Protein AF-A0A2S9GRC5-F1 (afdb_monomer_lite)

Structure (mmCIF, N/CA/C/O backbone):
data_AF-A0A2S9GRC5-F1
#
_entry.id   AF-A0A2S9GRC5-F1
#
loop_
_atom_site.group_PDB
_atom_site.id
_atom_site.type_symbol
_atom_site.label_atom_id
_atom_site.label_alt_id
_atom_site.label_comp_id
_atom_site.label_asym_id
_atom_site.label_entity_id
_atom_site.label_seq_id
_atom_site.pdbx_PDB_ins_code
_atom_site.Cartn_x
_atom_site.Cartn_y
_atom_site.Cartn_z
_atom_site.occupancy
_atom_site.B_iso_or_equiv
_atom_site.auth_seq_id
_atom_site.auth_comp_id
_atom_site.auth_asym_id
_atom_site.auth_atom_id
_atom_site.pdbx_PDB_model_num
ATOM 1 N N . LEU A 1 1 ? 9.196 -16.838 -0.986 1.00 52.78 1 LEU A N 1
ATOM 2 C CA . LEU A 1 1 ? 9.897 -15.833 -0.151 1.00 52.78 1 LEU A CA 1
ATOM 3 C C . LEU A 1 1 ? 9.170 -15.763 1.182 1.00 52.78 1 LEU A C 1
ATOM 5 O O . LEU A 1 1 ? 7.983 -15.475 1.179 1.00 52.78 1 LEU A O 1
ATOM 9 N N . ARG A 1 2 ? 9.813 -16.137 2.292 1.00 51.03 2 ARG A N 1
ATOM 10 C CA . ARG A 1 2 ? 9.153 -16.162 3.604 1.00 51.03 2 ARG A CA 1
ATOM 11 C C . ARG A 1 2 ? 9.134 -14.743 4.169 1.00 51.03 2 ARG A C 1
ATOM 13 O O . ARG A 1 2 ? 10.185 -14.205 4.501 1.00 51.03 2 ARG A O 1
ATOM 20 N N . GLY A 1 3 ? 7.950 -14.133 4.181 1.00 53.78 3 GLY A N 1
ATOM 21 C CA . GLY A 1 3 ? 7.711 -12.831 4.793 1.00 53.78 3 GLY A CA 1
ATOM 22 C C . GLY A 1 3 ? 8.027 -12.896 6.283 1.00 53.78 3 GLY A C 1
ATOM 23 O O . GLY A 1 3 ? 7.554 -13.789 6.983 1.00 53.78 3 GLY A O 1
ATOM 24 N N . GLY A 1 4 ? 8.870 -11.980 6.755 1.00 68.62 4 GLY A N 1
ATOM 25 C CA . GLY A 1 4 ? 9.007 -11.738 8.189 1.00 68.62 4 GLY A CA 1
ATOM 26 C C . GLY A 1 4 ? 7.715 -11.148 8.768 1.00 68.62 4 GLY A C 1
ATOM 27 O O . GLY A 1 4 ? 6.709 -11.021 8.078 1.00 68.62 4 GLY A O 1
ATOM 28 N N . ALA A 1 5 ? 7.753 -10.708 10.027 1.00 74.38 5 ALA A N 1
ATOM 29 C CA . ALA A 1 5 ? 6.587 -10.157 10.733 1.00 74.38 5 ALA A CA 1
ATOM 30 C C . ALA A 1 5 ? 5.916 -8.942 10.049 1.00 74.38 5 ALA A C 1
ATOM 32 O O . ALA A 1 5 ? 4.807 -8.566 10.419 1.00 74.38 5 ALA A O 1
ATOM 33 N N . ARG A 1 6 ? 6.575 -8.313 9.065 1.00 76.31 6 ARG A N 1
ATOM 34 C CA . ARG A 1 6 ? 6.014 -7.217 8.271 1.00 76.31 6 ARG A CA 1
ATOM 35 C C . ARG A 1 6 ? 5.625 -7.721 6.875 1.00 76.31 6 ARG A C 1
ATOM 37 O O . ARG A 1 6 ? 6.503 -8.248 6.185 1.00 76.31 6 ARG A O 1
ATOM 44 N N . PRO A 1 7 ? 4.375 -7.493 6.429 1.00 85.19 7 PRO A N 1
ATOM 45 C CA . PRO A 1 7 ? 3.955 -7.853 5.082 1.00 85.19 7 PRO A CA 1
ATOM 46 C C . PRO A 1 7 ? 4.797 -7.115 4.029 1.00 85.19 7 PRO A C 1
ATOM 48 O O . PRO A 1 7 ? 5.261 -5.990 4.273 1.00 85.19 7 PRO A O 1
ATOM 51 N N . PRO A 1 8 ? 5.020 -7.727 2.857 1.00 88.94 8 PRO A N 1
ATOM 52 C CA . PRO A 1 8 ? 5.764 -7.099 1.781 1.00 88.94 8 PRO A CA 1
ATOM 53 C C . PRO A 1 8 ? 5.045 -5.839 1.290 1.00 88.94 8 PRO A C 1
ATOM 55 O O . PRO A 1 8 ? 3.820 -5.768 1.220 1.00 88.94 8 PRO A O 1
ATOM 58 N N . THR A 1 9 ? 5.827 -4.834 0.897 1.00 89.25 9 THR A N 1
ATOM 59 C CA . THR A 1 9 ? 5.307 -3.526 0.469 1.00 89.25 9 THR A CA 1
ATOM 60 C C . THR A 1 9 ? 4.276 -3.635 -0.656 1.00 89.25 9 THR A C 1
ATOM 62 O O . THR A 1 9 ? 3.331 -2.858 -0.679 1.00 89.25 9 THR A O 1
ATOM 65 N N . GLN A 1 10 ? 4.439 -4.599 -1.567 1.00 89.12 10 GLN A N 1
ATOM 66 C CA . GLN A 1 10 ? 3.514 -4.809 -2.684 1.00 89.12 10 GLN A CA 1
ATOM 67 C C . GLN A 1 10 ? 2.121 -5.252 -2.217 1.00 89.12 10 GLN A C 1
ATOM 69 O O . GLN A 1 10 ? 1.130 -4.749 -2.732 1.00 89.12 10 GLN A O 1
ATOM 74 N N . GLU A 1 11 ? 2.031 -6.115 -1.201 1.00 93.25 11 GLU A N 1
ATOM 75 C CA . GLU A 1 11 ? 0.742 -6.532 -0.628 1.00 93.25 11 GLU A CA 1
ATOM 76 C C . GLU A 1 11 ? 0.044 -5.362 0.070 1.00 93.25 11 GLU A C 1
ATOM 78 O O . GLU A 1 11 ? -1.150 -5.148 -0.118 1.00 93.25 11 GLU A O 1
ATOM 83 N N . VAL A 1 12 ? 0.799 -4.545 0.814 1.00 94.75 12 VAL A N 1
ATOM 84 C CA . VAL A 1 12 ? 0.258 -3.343 1.470 1.00 94.75 12 VAL A CA 1
ATOM 85 C C . VAL A 1 12 ? -0.281 -2.347 0.439 1.00 94.75 12 VAL A C 1
ATOM 87 O O . VAL A 1 12 ? -1.365 -1.799 0.619 1.00 94.75 12 VAL A O 1
ATOM 90 N N . VAL A 1 13 ? 0.454 -2.116 -0.653 1.00 95.06 13 VAL A N 1
ATOM 91 C CA . VAL A 1 13 ? 0.020 -1.212 -1.730 1.00 95.06 13 VAL A CA 1
ATOM 92 C C . VAL A 1 13 ? -1.208 -1.764 -2.451 1.00 95.06 13 VAL A C 1
ATOM 94 O O . VAL A 1 13 ? -2.147 -1.006 -2.671 1.00 95.06 13 VAL A O 1
ATOM 97 N N . ALA A 1 14 ? -1.242 -3.064 -2.759 1.00 95.69 14 ALA A N 1
ATOM 98 C CA . ALA A 1 14 ? -2.393 -3.706 -3.394 1.00 95.69 14 ALA A CA 1
ATOM 99 C C . ALA A 1 14 ? -3.655 -3.617 -2.522 1.00 95.69 14 ALA A C 1
ATOM 101 O O . ALA A 1 14 ? -4.736 -3.310 -3.023 1.00 95.69 14 ALA A O 1
ATOM 102 N N . PHE A 1 15 ? -3.513 -3.811 -1.208 1.00 96.50 15 PHE A N 1
ATOM 103 C CA . PHE A 1 15 ? -4.609 -3.637 -0.260 1.00 96.50 15 PHE A CA 1
ATOM 104 C C . PHE A 1 15 ? -5.141 -2.196 -0.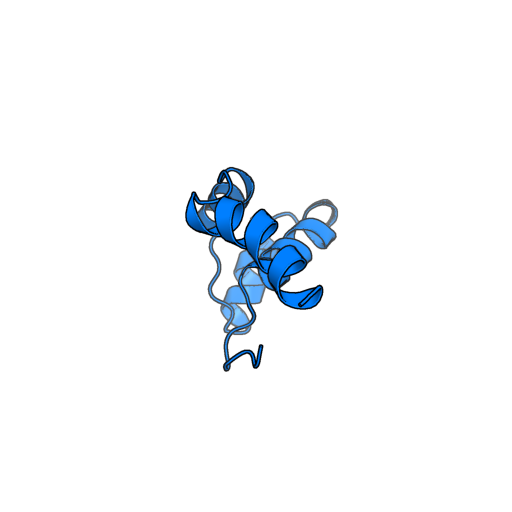252 1.00 96.50 15 PHE A C 1
ATOM 106 O O . PHE A 1 15 ? -6.354 -1.990 -0.295 1.00 96.50 15 PHE A O 1
ATOM 113 N N . ILE A 1 16 ? -4.259 -1.190 -0.241 1.00 97.12 16 ILE A N 1
ATOM 114 C CA . ILE A 1 16 ? -4.675 0.220 -0.314 1.00 97.12 16 ILE A CA 1
ATOM 115 C C . ILE A 1 16 ? -5.358 0.513 -1.660 1.00 97.12 16 ILE A C 1
ATOM 117 O O . ILE A 1 16 ? -6.408 1.152 -1.671 1.00 97.12 16 ILE A O 1
ATOM 121 N N . ASP A 1 17 ? -4.811 0.028 -2.780 1.00 97.44 17 ASP A N 1
ATOM 122 C CA . ASP A 1 17 ? -5.382 0.212 -4.124 1.00 97.44 17 ASP A CA 1
ATOM 123 C C . ASP A 1 17 ? -6.811 -0.347 -4.221 1.00 97.44 17 ASP A C 1
ATOM 125 O O . ASP A 1 17 ? -7.683 0.313 -4.785 1.00 97.44 17 ASP A O 1
ATOM 129 N N . ALA A 1 18 ? -7.069 -1.513 -3.625 1.00 98.06 18 ALA A N 1
ATOM 130 C CA . ALA A 1 18 ? -8.385 -2.148 -3.649 1.00 98.06 18 ALA A CA 1
ATOM 131 C C . ALA A 1 18 ? -9.451 -1.396 -2.830 1.00 98.06 18 ALA A C 1
ATOM 133 O O . ALA A 1 18 ? -10.629 -1.451 -3.166 1.00 98.06 18 ALA A O 1
ATOM 134 N N . ASN A 1 19 ? -9.053 -0.685 -1.770 1.00 97.88 19 ASN A N 1
ATOM 135 C CA . ASN A 1 19 ? -9.982 -0.122 -0.780 1.00 97.88 19 ASN A CA 1
ATOM 136 C C . ASN A 1 19 ? -10.078 1.416 -0.820 1.00 97.88 19 ASN A C 1
ATOM 138 O O . ASN A 1 19 ? -11.018 2.004 -0.284 1.00 97.88 19 ASN A O 1
ATOM 142 N N . ARG A 1 20 ? -9.123 2.108 -1.459 1.00 96.94 20 ARG A N 1
ATOM 143 C CA . ARG A 1 20 ? -9.059 3.584 -1.476 1.00 96.94 20 ARG A CA 1
ATOM 144 C C . ARG A 1 20 ? -10.258 4.269 -2.133 1.00 96.94 20 ARG A C 1
ATOM 146 O O . ARG A 1 20 ? -10.460 5.448 -1.868 1.00 96.94 20 ARG A O 1
ATOM 153 N N . GLY A 1 21 ? -11.009 3.573 -2.989 1.00 97.88 21 GLY A N 1
ATOM 154 C CA . GLY A 1 21 ? -12.213 4.121 -3.623 1.00 97.88 21 GLY A CA 1
ATOM 155 C C . GLY A 1 21 ? -13.357 4.345 -2.633 1.00 97.88 21 GLY A C 1
ATOM 156 O O . GLY A 1 21 ? -14.096 5.312 -2.772 1.00 97.88 21 GLY A O 1
ATOM 157 N N . GLU A 1 22 ? -13.459 3.489 -1.617 1.00 98.25 22 GLU A N 1
ATOM 158 C CA . GLU A 1 22 ? -14.509 3.551 -0.599 1.00 98.25 22 GLU A CA 1
ATOM 159 C C . GLU A 1 22 ? -14.068 4.369 0.623 1.00 98.25 22 GLU A C 1
ATOM 161 O O . GLU A 1 22 ? -14.808 5.226 1.097 1.00 98.25 22 GLU A O 1
ATOM 166 N N . PHE A 1 23 ? -12.838 4.158 1.106 1.00 97.38 23 PHE A N 1
ATOM 167 C CA . PHE A 1 23 ? -12.382 4.736 2.379 1.00 97.38 23 PHE A CA 1
ATOM 168 C C . PHE A 1 23 ? -11.369 5.878 2.238 1.00 97.38 23 PHE A C 1
ATOM 170 O O . PHE A 1 23 ? -11.091 6.579 3.208 1.00 97.38 23 PHE A O 1
ATOM 177 N N . GLY A 1 24 ? -10.771 6.068 1.059 1.00 97.50 24 GLY A N 1
ATOM 178 C CA . GLY A 1 24 ? -9.626 6.962 0.883 1.00 97.50 24 GLY A CA 1
ATOM 179 C C . GLY A 1 24 ? -8.315 6.408 1.465 1.00 97.50 24 GLY A C 1
ATOM 180 O O . GLY A 1 24 ?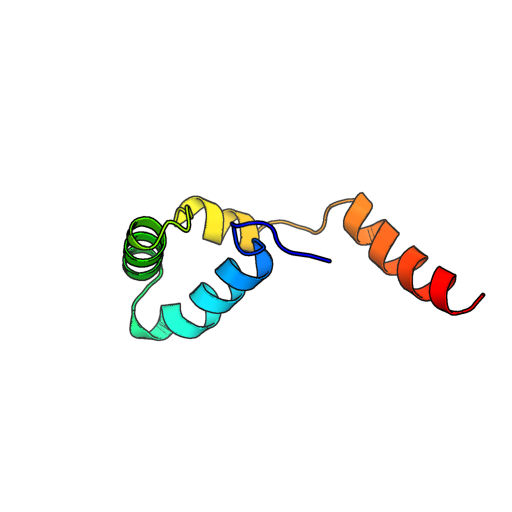 -8.283 5.446 2.225 1.00 97.50 24 GLY A O 1
ATOM 181 N N . VAL A 1 25 ? -7.185 7.014 1.092 1.00 97.69 25 VAL A N 1
ATOM 182 C CA . VAL A 1 25 ? -5.842 6.503 1.445 1.00 97.69 25 VAL A CA 1
ATOM 183 C C . VAL A 1 25 ? -5.458 6.809 2.898 1.00 97.69 25 VAL A C 1
ATOM 185 O O . VAL A 1 25 ? -4.908 5.942 3.579 1.00 97.69 25 VAL A O 1
ATOM 188 N N . GLU A 1 26 ? -5.738 8.024 3.380 1.00 97.12 26 GLU A N 1
ATOM 189 C CA . GLU A 1 26 ? -5.374 8.479 4.734 1.00 97.12 26 GLU A CA 1
ATOM 190 C C . GLU A 1 26 ? -6.006 7.604 5.838 1.00 97.12 26 GLU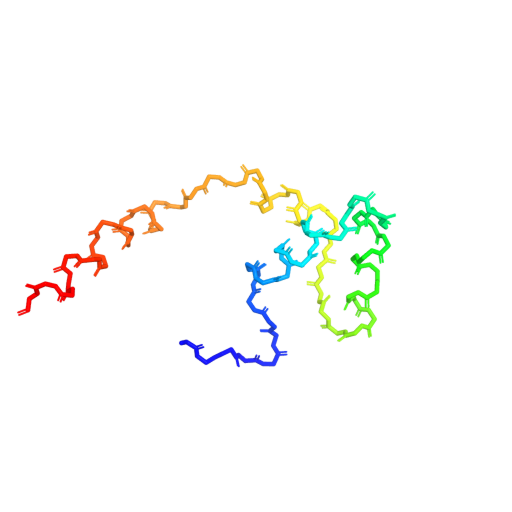 A C 1
ATOM 192 O O . GLU A 1 26 ? -5.274 7.141 6.724 1.00 97.12 26 GLU A O 1
ATOM 197 N N . PRO A 1 27 ? -7.322 7.289 5.783 1.00 98.06 27 PRO A N 1
ATOM 198 C CA . PRO A 1 27 ? -7.962 6.461 6.805 1.00 98.06 27 PRO A CA 1
ATOM 199 C C . PRO A 1 27 ? -7.423 5.028 6.806 1.00 98.06 27 PRO A C 1
ATOM 201 O O . PRO A 1 27 ? -7.131 4.479 7.868 1.00 98.06 27 PRO A O 1
ATOM 204 N N . ILE A 1 28 ? -7.179 4.450 5.625 1.00 98.00 28 ILE A N 1
ATOM 205 C CA . ILE A 1 28 ? -6.581 3.113 5.501 1.00 98.00 28 ILE A CA 1
ATOM 206 C C . ILE A 1 28 ? -5.173 3.085 6.110 1.00 98.00 28 ILE A C 1
ATOM 208 O O . ILE A 1 28 ? -4.864 2.195 6.903 1.00 98.00 28 ILE A O 1
ATOM 212 N N . CYS A 1 29 ? -4.317 4.061 5.783 1.00 97.00 29 CYS A N 1
ATOM 213 C CA . CYS A 1 29 ? -2.962 4.140 6.341 1.00 97.00 29 CYS A CA 1
ATOM 214 C C . CYS A 1 29 ? -2.982 4.258 7.873 1.00 97.00 29 CYS A C 1
ATOM 216 O O . CYS A 1 29 ? -2.153 3.651 8.553 1.00 97.00 29 CYS A O 1
ATOM 218 N N . THR A 1 30 ? -3.950 4.998 8.419 1.00 97.69 30 THR A N 1
ATOM 219 C CA . THR A 1 30 ? -4.136 5.153 9.867 1.00 97.69 30 THR A CA 1
ATOM 220 C C . THR A 1 30 ? -4.478 3.819 10.531 1.00 97.69 30 THR A C 1
ATOM 222 O O . THR A 1 30 ? -3.811 3.421 11.488 1.00 97.69 30 THR A O 1
ATOM 225 N N . THR A 1 31 ? -5.448 3.080 9.989 1.00 97.38 31 THR A N 1
ATOM 226 C CA . THR A 1 31 ? -5.846 1.761 10.507 1.00 97.38 31 THR A CA 1
ATOM 227 C C . THR A 1 31 ? -4.713 0.739 10.408 1.00 97.38 31 THR A C 1
ATOM 229 O O . THR A 1 31 ? -4.433 0.026 11.372 1.00 97.38 31 THR A O 1
ATOM 232 N N . LEU A 1 32 ? -3.997 0.707 9.279 1.00 95.19 32 LEU A N 1
ATOM 233 C CA . LEU A 1 32 ? -2.834 -0.165 9.093 1.00 95.19 32 LEU A CA 1
ATOM 234 C C . LEU A 1 32 ? -1.734 0.127 10.118 1.00 95.19 32 LEU A C 1
ATOM 236 O O . LEU A 1 32 ? -1.156 -0.804 10.682 1.00 95.19 32 LEU A O 1
ATOM 240 N N . ARG A 1 33 ? -1.483 1.406 10.419 1.00 95.00 33 ARG A N 1
ATOM 241 C CA . ARG A 1 33 ? -0.515 1.804 11.446 1.00 95.00 33 ARG A CA 1
ATOM 242 C C . ARG A 1 33 ? -0.908 1.279 12.827 1.00 95.00 33 ARG A C 1
ATOM 244 O O . ARG A 1 33 ? -0.031 0.773 13.528 1.00 95.00 33 ARG A O 1
ATOM 251 N N . SER A 1 34 ? -2.188 1.359 13.194 1.00 95.00 34 SER A N 1
ATOM 252 C CA . SER A 1 34 ? -2.713 0.799 14.450 1.00 95.00 34 SER A CA 1
ATOM 253 C C . SER A 1 34 ? -2.583 -0.726 14.513 1.00 95.00 34 SER A C 1
ATOM 255 O O . SER A 1 34 ? -2.300 -1.270 15.575 1.00 95.00 34 SER A O 1
ATOM 257 N N . ALA A 1 35 ? -2.688 -1.413 13.372 1.00 93.25 35 ALA A N 1
ATOM 258 C CA . ALA A 1 35 ? -2.457 -2.854 13.244 1.00 93.25 35 ALA A CA 1
ATOM 259 C C . ALA A 1 35 ? -0.962 -3.249 13.163 1.00 93.25 35 ALA A C 1
ATOM 261 O O . ALA A 1 35 ? -0.633 -4.401 12.892 1.00 93.25 35 ALA A O 1
ATOM 262 N N . GLY A 1 36 ? -0.034 -2.304 13.363 1.00 92.94 36 GLY A N 1
ATOM 263 C CA . GLY A 1 36 ? 1.413 -2.552 13.325 1.00 92.94 36 GLY A CA 1
ATOM 264 C C . GLY A 1 36 ? 2.049 -2.490 11.929 1.00 92.94 36 GLY A C 1
ATOM 265 O O . GLY A 1 36 ? 3.274 -2.582 11.802 1.00 92.94 36 GLY A O 1
ATOM 266 N N . VAL A 1 37 ? 1.267 -2.250 10.873 1.00 93.62 37 VAL A N 1
ATOM 267 C CA . VAL A 1 37 ? 1.754 -2.080 9.498 1.00 93.62 37 VAL A CA 1
ATOM 268 C C . VAL A 1 37 ? 2.073 -0.608 9.245 1.00 93.62 37 VAL A C 1
ATOM 270 O O . VAL A 1 37 ? 1.214 0.219 8.950 1.00 93.62 37 VAL A O 1
ATOM 273 N N . ARG A 1 38 ? 3.355 -0.250 9.350 1.00 91.19 38 ARG A N 1
ATOM 274 C CA . ARG A 1 38 ? 3.805 1.139 9.161 1.00 91.19 38 ARG A CA 1
ATOM 275 C C . ARG A 1 38 ? 3.811 1.520 7.676 1.00 91.19 38 ARG A C 1
ATOM 277 O O . ARG A 1 38 ? 4.745 1.166 6.957 1.00 91.19 38 ARG A O 1
ATOM 284 N N . VAL A 1 39 ? 2.814 2.271 7.224 1.00 94.19 39 VAL A N 1
ATOM 285 C CA . VAL A 1 39 ? 2.772 2.884 5.887 1.00 94.19 39 VAL A CA 1
ATOM 286 C C . VAL A 1 39 ? 2.206 4.298 5.990 1.00 94.19 39 VAL A C 1
ATOM 288 O O . VAL A 1 39 ? 1.253 4.533 6.725 1.00 94.19 39 VAL A O 1
ATOM 291 N N . ALA A 1 40 ? 2.830 5.246 5.291 1.00 94.75 40 ALA A N 1
ATOM 292 C CA . ALA A 1 40 ? 2.360 6.626 5.210 1.00 94.75 40 ALA A CA 1
ATOM 293 C C . ALA A 1 40 ? 1.718 6.892 3.835 1.00 94.75 40 ALA A C 1
ATOM 295 O O . ALA A 1 40 ? 2.190 6.323 2.843 1.00 94.75 40 ALA A O 1
ATOM 296 N N . PRO A 1 41 ? 0.735 7.804 3.732 1.00 96.75 41 PRO A N 1
ATOM 297 C CA . PRO A 1 41 ? 0.107 8.173 2.458 1.00 96.75 41 PRO A CA 1
ATOM 298 C C . PRO A 1 41 ? 1.122 8.627 1.401 1.00 96.75 41 PRO A C 1
ATOM 300 O O . PRO A 1 41 ? 1.097 8.170 0.259 1.00 96.75 41 PRO A O 1
ATOM 303 N N . SER A 1 42 ? 2.094 9.453 1.800 1.00 96.56 42 SER A N 1
ATOM 304 C CA . SER A 1 42 ? 3.190 9.892 0.927 1.00 96.56 42 SER A CA 1
ATOM 305 C C . SER A 1 42 ? 4.047 8.725 0.430 1.00 96.56 42 SER A C 1
ATOM 307 O O . SER A 1 42 ? 4.470 8.713 -0.722 1.0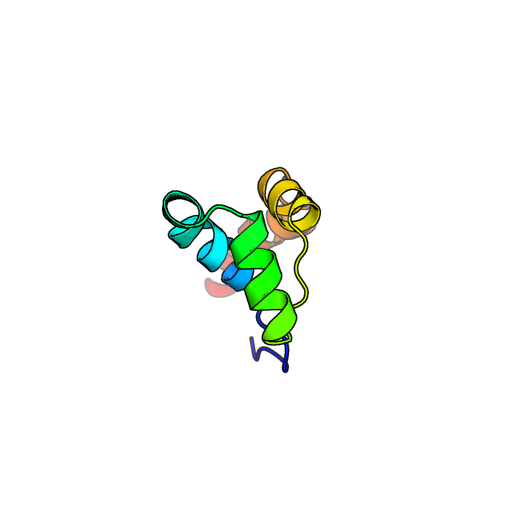0 96.56 42 SER A O 1
ATOM 309 N N . THR A 1 43 ? 4.267 7.707 1.268 1.00 94.44 43 THR A N 1
ATOM 310 C CA . THR A 1 43 ? 4.994 6.489 0.882 1.00 94.44 43 THR A CA 1
ATOM 311 C C . THR A 1 43 ? 4.199 5.662 -0.121 1.00 94.44 43 THR A C 1
ATOM 313 O O . THR A 1 43 ? 4.794 5.128 -1.054 1.00 94.44 43 THR A O 1
ATOM 316 N N . TYR A 1 44 ? 2.878 5.570 0.045 1.00 95.62 44 TYR A N 1
ATOM 317 C CA . TYR A 1 44 ? 1.995 4.896 -0.906 1.00 95.62 44 TYR A CA 1
ATOM 318 C C . TYR A 1 44 ? 2.053 5.570 -2.286 1.00 95.62 44 TYR A C 1
ATOM 320 O O . TYR A 1 44 ? 2.394 4.912 -3.270 1.00 95.62 44 TYR A O 1
ATOM 328 N N . TYR A 1 45 ? 1.841 6.887 -2.361 1.00 95.75 45 TYR A N 1
ATOM 329 C CA . TYR A 1 45 ? 1.902 7.602 -3.640 1.00 95.75 45 TYR A CA 1
ATOM 330 C C . TYR A 1 45 ? 3.307 7.587 -4.254 1.00 95.75 45 TYR A C 1
ATOM 332 O O . TYR A 1 45 ? 3.445 7.372 -5.457 1.00 95.75 45 TYR A O 1
ATOM 340 N N . ALA A 1 46 ? 4.361 7.721 -3.441 1.00 94.31 46 ALA A N 1
ATOM 341 C CA . ALA A 1 46 ? 5.734 7.579 -3.916 1.00 94.31 46 ALA A CA 1
ATOM 342 C C . ALA A 1 46 ? 6.009 6.171 -4.460 1.00 94.31 46 ALA A C 1
ATOM 344 O O . ALA A 1 46 ? 6.724 6.031 -5.445 1.00 94.31 46 ALA A O 1
ATOM 345 N N . ASN A 1 47 ? 5.452 5.121 -3.850 1.00 91.94 47 ASN A N 1
ATOM 346 C CA . ASN A 1 47 ? 5.562 3.766 -4.383 1.00 91.94 47 ASN A CA 1
ATOM 347 C C . ASN A 1 47 ? 4.865 3.653 -5.743 1.00 91.94 47 ASN A C 1
ATOM 349 O O . ASN A 1 47 ? 5.453 3.111 -6.673 1.00 91.94 47 ASN A O 1
ATOM 353 N N . LYS A 1 48 ? 3.670 4.236 -5.879 1.00 90.31 48 LYS A N 1
ATOM 354 C CA . LYS A 1 48 ? 2.905 4.194 -7.127 1.00 90.31 48 LYS A CA 1
ATOM 355 C C . LYS A 1 48 ? 3.561 4.960 -8.275 1.00 90.31 48 LYS A C 1
ATOM 357 O O . LYS A 1 48 ? 3.460 4.535 -9.420 1.00 90.31 48 LYS A O 1
ATOM 362 N N . ALA A 1 49 ? 4.247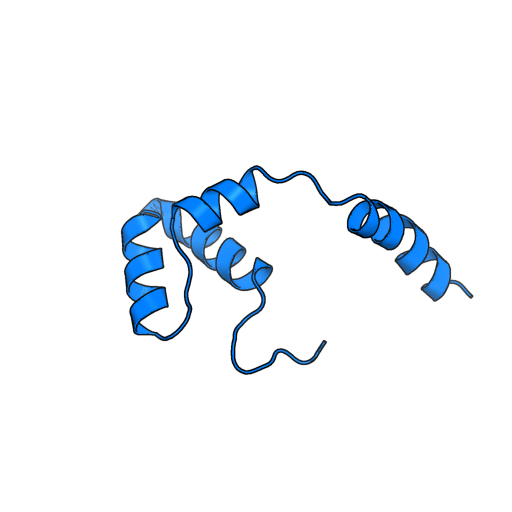 6.056 -7.968 1.00 92.44 49 ALA A N 1
ATOM 363 C CA . ALA A 1 49 ? 4.952 6.870 -8.954 1.00 92.44 49 ALA A CA 1
ATOM 364 C C . ALA A 1 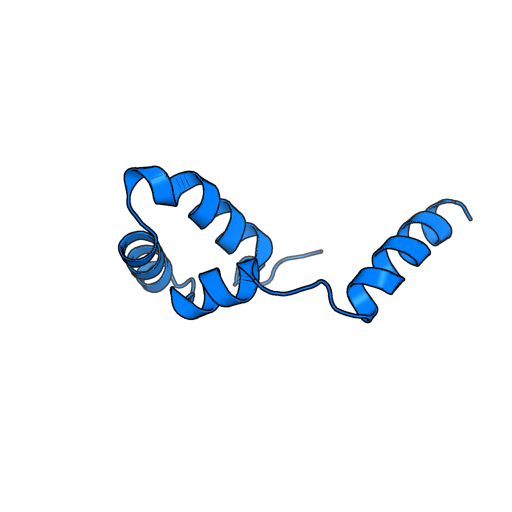49 ? 6.353 6.340 -9.313 1.00 92.44 49 ALA A C 1
ATOM 366 O O . ALA A 1 49 ? 6.965 6.827 -10.263 1.00 92.44 49 ALA A O 1
ATOM 367 N N . ARG A 1 50 ? 6.905 5.380 -8.556 1.00 88.88 50 ARG A N 1
ATOM 368 C CA . ARG A 1 50 ? 8.261 4.874 -8.803 1.00 88.88 50 ARG A CA 1
ATOM 369 C C . ARG A 1 50 ? 8.317 4.049 -10.079 1.00 88.88 50 ARG A C 1
ATOM 371 O O . ARG A 1 50 ? 7.574 3.088 -10.254 1.00 88.88 50 ARG A O 1
ATOM 378 N N . THR A 1 51 ? 9.299 4.365 -10.911 1.00 87.69 51 THR A N 1
ATOM 379 C CA . THR A 1 51 ? 9.735 3.478 -11.983 1.00 87.69 51 THR A CA 1
ATOM 380 C C . THR A 1 51 ? 10.436 2.245 -11.400 1.00 87.69 51 THR A C 1
ATOM 382 O O . THR A 1 51 ? 11.025 2.313 -10.311 1.00 87.69 51 THR A O 1
ATOM 385 N N . PRO A 1 52 ? 10.375 1.093 -12.092 1.00 86.62 52 PRO A N 1
ATOM 386 C CA . PRO A 1 52 ? 11.130 -0.081 -11.684 1.00 86.62 52 PRO A CA 1
ATOM 387 C C . PRO A 1 52 ? 12.624 0.253 -11.629 1.00 86.62 52 PRO A C 1
ATOM 389 O O . PRO A 1 52 ? 13.163 0.956 -12.484 1.00 86.62 52 PRO A O 1
ATOM 392 N N . SER A 1 53 ? 13.303 -0.239 -10.593 1.00 86.31 53 SER A N 1
ATOM 393 C CA . SER A 1 53 ? 14.742 -0.028 -10.452 1.00 86.31 53 SER A CA 1
ATOM 394 C C . SER A 1 53 ? 15.508 -0.763 -11.553 1.00 86.31 53 SER A C 1
ATOM 396 O O . SER A 1 53 ? 15.053 -1.784 -12.066 1.00 86.31 53 SER A O 1
ATOM 398 N N . ALA A 1 54 ? 16.731 -0.319 -11.856 1.00 89.25 54 ALA A N 1
ATOM 399 C CA . ALA A 1 54 ? 17.586 -0.992 -12.839 1.00 89.25 54 ALA A CA 1
ATOM 400 C C . ALA A 1 54 ? 17.817 -2.484 -12.523 1.00 89.25 54 ALA A C 1
ATOM 402 O O . ALA A 1 54 ? 18.010 -3.287 -13.435 1.00 89.25 54 ALA A O 1
ATOM 403 N N . ARG A 1 55 ? 17.787 -2.859 -11.234 1.00 87.94 55 ARG A N 1
ATOM 404 C CA . ARG A 1 55 ? 17.834 -4.257 -10.797 1.00 87.94 55 ARG A CA 1
ATOM 405 C C . ARG A 1 55 ? 16.527 -4.983 -11.093 1.00 87.94 55 ARG A C 1
ATOM 407 O O . ARG A 1 55 ? 16.584 -6.054 -11.668 1.00 87.94 55 ARG A O 1
ATOM 414 N N . ALA A 1 56 ? 15.376 -4.396 -10.761 1.00 86.25 56 ALA A N 1
ATOM 415 C CA . ALA A 1 56 ? 14.077 -4.997 -11.060 1.00 86.25 56 ALA A CA 1
ATOM 416 C C . ALA A 1 56 ? 13.891 -5.231 -12.568 1.00 86.25 56 ALA A C 1
ATOM 418 O O . ALA A 1 56 ? 13.418 -6.290 -12.964 1.00 86.25 56 ALA A O 1
ATOM 419 N N . CYS A 1 57 ? 14.335 -4.289 -13.407 1.00 89.44 57 CYS A N 1
ATOM 420 C CA . CYS A 1 57 ? 14.334 -4.466 -14.860 1.00 89.44 57 CYS A CA 1
ATOM 421 C C . CYS A 1 57 ? 15.226 -5.637 -15.298 1.00 89.44 57 CYS A C 1
ATOM 423 O O . CYS A 1 57 ? 14.813 -6.445 -16.121 1.00 89.44 57 CYS A O 1
ATOM 425 N N . ARG A 1 58 ? 16.439 -5.752 -14.740 1.00 90.62 58 ARG A N 1
ATOM 426 C CA . ARG A 1 58 ? 17.345 -6.877 -15.026 1.00 90.62 58 ARG A CA 1
ATOM 427 C C . ARG A 1 58 ? 16.772 -8.212 -14.561 1.00 90.62 58 ARG A C 1
ATOM 429 O O . ARG A 1 58 ? 16.772 -9.163 -15.332 1.00 90.62 58 ARG A O 1
ATOM 436 N N . ASP A 1 59 ? 16.259 -8.272 -13.339 1.00 89.50 59 ASP A N 1
ATOM 437 C CA . ASP A 1 59 ? 15.697 -9.486 -12.747 1.00 89.50 59 ASP A CA 1
ATOM 438 C C . ASP A 1 59 ? 14.450 -9.955 -13.521 1.00 89.50 59 ASP A C 1
ATOM 440 O O . ASP A 1 59 ? 14.247 -11.157 -13.668 1.00 89.50 59 ASP A O 1
ATOM 444 N N . ALA A 1 60 ? 13.663 -9.035 -14.094 1.00 87.69 60 ALA A N 1
ATOM 445 C CA . ALA A 1 60 ? 12.530 -9.369 -14.962 1.00 87.69 60 ALA A CA 1
ATOM 446 C C . ALA A 1 60 ? 12.943 -10.057 -16.278 1.00 87.69 60 ALA A C 1
ATOM 448 O O . ALA A 1 60 ? 12.149 -10.805 -16.842 1.00 87.69 60 ALA A O 1
ATOM 449 N N . VAL A 1 61 ? 14.171 -9.829 -16.756 1.00 90.19 61 VAL A N 1
ATOM 450 C CA . VAL A 1 61 ? 14.723 -10.482 -17.956 1.00 90.19 61 VAL A CA 1
ATOM 451 C C . VAL A 1 61 ? 15.466 -11.767 -17.589 1.00 90.19 61 VAL A C 1
ATOM 453 O O . VAL A 1 61 ? 15.269 -12.805 -18.213 1.00 90.19 61 VAL A O 1
ATOM 456 N N . ILE A 1 62 ? 16.321 -11.707 -16.566 1.00 89.44 62 ILE A N 1
ATOM 457 C CA . ILE A 1 62 ? 17.213 -12.810 -16.188 1.00 89.44 62 ILE A CA 1
ATOM 458 C C . ILE A 1 62 ? 16.454 -13.911 -15.437 1.00 89.44 62 ILE A C 1
ATOM 460 O O . ILE A 1 62 ? 16.727 -15.087 -15.650 1.00 89.44 62 ILE A O 1
ATOM 464 N N . GLY A 1 63 ? 15.492 -13.557 -14.581 1.00 88.31 63 GLY A N 1
ATOM 465 C CA . GLY A 1 63 ? 14.735 -14.516 -13.772 1.00 88.31 63 GLY A CA 1
ATOM 466 C C . GLY A 1 63 ? 14.064 -15.619 -14.601 1.00 88.31 63 GLY A C 1
ATOM 467 O O . GLY A 1 63 ? 14.325 -16.791 -14.334 1.00 88.31 63 GLY A O 1
ATOM 468 N N . PRO A 1 64 ? 13.260 -15.280 -15.628 1.00 87.75 64 PRO A N 1
ATOM 469 C CA . PRO A 1 64 ? 12.667 -16.273 -16.525 1.00 87.75 64 PRO A CA 1
ATOM 470 C C . PRO A 1 64 ? 13.708 -17.102 -17.289 1.00 87.75 64 PRO A C 1
ATOM 472 O O . PRO A 1 64 ? 13.537 -18.308 -17.427 1.00 87.75 64 PRO A O 1
ATOM 475 N N . ALA A 1 65 ? 14.813 -16.487 -17.730 1.00 85.50 65 ALA A N 1
ATOM 476 C CA . ALA A 1 65 ? 15.876 -17.185 -18.457 1.00 85.50 65 ALA A CA 1
ATOM 477 C C . ALA A 1 65 ? 16.580 -18.258 -17.604 1.00 85.50 65 ALA A C 1
ATOM 479 O O . ALA A 1 65 ? 17.009 -19.283 -18.129 1.00 85.50 65 ALA A O 1
ATOM 480 N N . LEU A 1 66 ? 16.670 -18.054 -16.284 1.00 87.88 66 LEU A N 1
ATOM 481 C CA . LEU A 1 66 ? 17.225 -19.044 -15.354 1.00 87.88 66 LEU A CA 1
ATOM 482 C C . LEU A 1 66 ? 16.297 -20.244 -15.114 1.00 87.88 66 LEU A C 1
ATOM 484 O O . LEU A 1 66 ? 16.780 -21.294 -14.713 1.00 87.88 66 LEU A O 1
ATOM 488 N N . GLN A 1 67 ? 14.985 -20.110 -15.335 1.00 81.31 67 GLN A N 1
ATOM 489 C CA . GLN A 1 67 ? 14.031 -21.221 -15.181 1.00 81.31 67 GLN A CA 1
ATOM 490 C C . GLN A 1 67 ? 14.031 -22.180 -16.379 1.00 81.31 67 GLN A C 1
ATOM 492 O O . GLN A 1 67 ? 13.492 -23.277 -16.279 1.00 81.31 67 GLN A O 1
ATOM 497 N N . THR A 1 68 ? 14.599 -21.754 -17.508 1.00 76.38 68 THR A N 1
ATOM 498 C CA . THR A 1 68 ? 14.661 -22.519 -18.762 1.00 76.38 68 THR A CA 1
ATOM 499 C C . THR A 1 68 ? 15.984 -23.267 -18.976 1.00 76.38 68 THR A C 1
ATOM 501 O O . THR A 1 68 ? 16.178 -23.829 -20.052 1.00 76.38 68 THR A O 1
ATOM 504 N N . LEU A 1 69 ? 16.888 -23.251 -17.989 1.00 69.88 69 LEU A N 1
ATOM 505 C CA . LEU A 1 69 ? 18.132 -24.036 -17.955 1.00 69.88 69 LEU A CA 1
ATOM 506 C C . LEU A 1 69 ? 17.908 -25.362 -17.222 1.00 69.88 69 LEU A C 1
ATOM 508 O O . LEU A 1 69 ? 18.490 -26.371 -17.676 1.00 69.88 69 LEU A O 1
#

Sequence (69 aa):
LRGGARPPTQEVVAFIDANRGEFGVEPICTTLRSAGVRVAPSTYYANKARTPSARACRDAVIGPALQTL

Foldseek 3Di:
DDDDPADDPVVLLVVLVVCCVPPNNQVSCVVCVVVVHHDDSVNSVVVVPDDDDPVSVVCVVVVVVVVVD

pLDDT: mean 89.65, std 10.28, range [51.03, 98.25]

Secondary structure (DSSP, 8-state):
----SS--HHHHHHHHHHHHHHH-HHHHHHHHHHTT----HHHHHHHHHPPPPHHHHHHHHHHHHHHT-

Radius of gyration: 15.19 Å; chains: 1; bounding box: 33×34×33 Å